Protein AF-A0A2C6CVK1-F1 (afdb_monomer_lite)

pLDDT: mean 75.47, std 8.45, range [53.84, 89.56]

Structure (mmCIF, N/CA/C/O backbone):
data_AF-A0A2C6CVK1-F1
#
_entry.id   AF-A0A2C6CVK1-F1
#
loop_
_atom_site.group_PDB
_atom_site.id
_atom_site.type_symbol
_atom_site.label_atom_id
_atom_site.label_alt_id
_atom_site.label_comp_id
_atom_site.label_asym_id
_atom_site.label_entity_id
_atom_site.label_seq_id
_atom_site.pdbx_PDB_ins_code
_atom_site.Cartn_x
_atom_site.Cartn_y
_atom_site.Cartn_z
_atom_site.occupancy
_atom_site.B_iso_or_equiv
_atom_site.auth_seq_id
_atom_site.auth_comp_id
_atom_site.auth_asym_id
_atom_site.auth_atom_id
_atom_site.pdbx_PDB_model_num
ATOM 1 N N . MET A 1 1 ? -21.126 11.588 6.314 1.00 59.53 1 MET A N 1
ATOM 2 C CA . MET A 1 1 ? -20.984 10.638 7.441 1.00 59.53 1 MET A CA 1
ATOM 3 C C . MET A 1 1 ? -19.516 10.427 7.811 1.00 59.53 1 MET A C 1
ATOM 5 O O . MET A 1 1 ? -19.157 10.763 8.927 1.00 59.53 1 MET A O 1
ATOM 9 N N . LEU A 1 2 ? -18.650 9.979 6.888 1.00 63.25 2 LEU A N 1
ATOM 10 C CA . LEU A 1 2 ? -17.213 9.792 7.157 1.00 63.25 2 LEU A CA 1
ATOM 11 C C . LEU A 1 2 ? -16.484 11.083 7.581 1.00 63.25 2 LEU A C 1
ATOM 13 O O . LEU A 1 2 ? -15.759 11.074 8.567 1.00 63.25 2 LEU A O 1
ATOM 17 N N . GLU A 1 3 ? -16.712 12.206 6.894 1.00 67.44 3 GLU A N 1
ATOM 18 C CA . GLU A 1 3 ? -16.062 13.482 7.249 1.00 67.44 3 GLU A CA 1
ATOM 19 C C . GLU A 1 3 ? -16.463 13.997 8.636 1.00 67.44 3 GLU A C 1
ATOM 21 O O . GLU A 1 3 ? -15.620 14.487 9.378 1.00 67.44 3 GLU A O 1
ATOM 26 N N . GLN A 1 4 ? -17.730 13.823 9.020 1.00 70.19 4 GLN A N 1
ATOM 27 C CA . GLN A 1 4 ? -18.218 14.178 10.357 1.00 70.19 4 GLN A CA 1
ATOM 28 C C . GLN A 1 4 ? -17.581 13.300 11.437 1.00 70.19 4 GLN A C 1
ATOM 30 O O . GLN A 1 4 ? -17.236 13.799 12.501 1.00 70.19 4 GLN A O 1
ATOM 35 N N . LEU A 1 5 ? -17.382 12.009 11.162 1.00 71.00 5 LEU A N 1
ATOM 36 C CA . LEU A 1 5 ? -16.696 11.102 12.080 1.00 71.00 5 LEU A CA 1
ATOM 37 C C . LEU A 1 5 ? -15.216 11.473 12.242 1.00 71.00 5 LEU A C 1
ATOM 39 O O . LEU A 1 5 ? -14.719 11.543 13.360 1.00 71.00 5 LEU A O 1
ATOM 43 N N . LEU A 1 6 ? -14.526 11.768 11.136 1.00 70.81 6 LEU A N 1
ATOM 44 C CA . LEU A 1 6 ? -13.133 12.220 11.158 1.00 70.81 6 LEU A CA 1
ATOM 45 C C . LEU A 1 6 ? -12.979 13.558 11.890 1.00 70.81 6 LEU A C 1
ATOM 47 O O . LEU A 1 6 ? -11.991 13.758 12.590 1.00 70.81 6 LEU A O 1
ATOM 51 N N . GLN A 1 7 ? -13.950 14.460 11.747 1.00 75.00 7 GLN A N 1
ATOM 52 C CA . GLN A 1 7 ? -13.964 15.735 12.454 1.00 75.00 7 GLN A CA 1
ATOM 53 C C . GLN A 1 7 ? -14.169 15.541 13.964 1.00 75.00 7 GLN A C 1
ATOM 55 O O . GLN A 1 7 ? -13.397 16.086 14.746 1.00 75.00 7 GLN A O 1
ATOM 60 N N . ARG A 1 8 ? -15.112 14.681 14.376 1.00 77.88 8 ARG A N 1
ATOM 61 C CA . ARG A 1 8 ? -15.331 14.325 15.791 1.00 77.88 8 ARG A CA 1
ATOM 62 C C . ARG A 1 8 ? -14.095 13.690 16.429 1.00 77.88 8 ARG A C 1
ATOM 64 O O . ARG A 1 8 ? -13.686 14.098 17.512 1.00 77.88 8 ARG A O 1
ATOM 71 N N . ILE A 1 9 ? -13.439 12.769 15.716 1.00 73.56 9 ILE A N 1
ATOM 72 C CA . ILE A 1 9 ? -12.176 12.157 16.157 1.00 73.56 9 ILE A CA 1
ATOM 73 C C . ILE A 1 9 ? -11.087 13.221 16.356 1.00 73.56 9 ILE A C 1
ATOM 75 O O . ILE A 1 9 ? -10.387 13.199 17.367 1.00 73.56 9 ILE A O 1
ATOM 79 N N . LYS A 1 10 ? -10.947 14.173 15.422 1.00 73.69 10 LYS A N 1
ATOM 80 C CA . LYS A 1 10 ? -9.978 15.279 15.543 1.00 73.69 10 LYS A CA 1
ATOM 81 C C . LYS A 1 10 ? -10.273 16.198 16.728 1.00 73.69 10 LYS A C 1
ATOM 83 O O . LYS A 1 10 ? -9.340 16.731 17.320 1.00 73.69 10 LYS A O 1
ATOM 88 N N . GLU A 1 11 ? -11.545 16.377 17.065 1.00 79.81 11 GLU A N 1
ATOM 89 C CA . GLU A 1 11 ? -12.011 17.167 18.210 1.00 79.81 11 GLU A CA 1
ATOM 90 C C . GLU A 1 11 ? -11.900 16.407 19.546 1.00 79.81 11 GLU A C 1
ATOM 92 O O . GLU A 1 11 ? -12.153 16.983 20.602 1.00 79.81 11 GLU A O 1
ATOM 97 N N . GLY A 1 12 ? -11.472 15.138 19.518 1.00 71.75 12 GLY A N 1
ATOM 98 C CA . GLY A 1 12 ? -11.308 14.295 20.703 1.00 71.75 12 GLY A CA 1
ATOM 99 C C . GLY A 1 12 ? -12.610 13.668 21.210 1.00 71.75 12 GLY A C 1
ATOM 100 O O . GLY A 1 12 ? -12.609 13.045 22.271 1.00 71.75 12 GLY A O 1
ATOM 101 N N . ASP A 1 13 ? -13.711 13.799 20.465 1.00 79.81 13 ASP A N 1
ATOM 102 C CA . ASP A 1 13 ? -14.972 13.128 20.768 1.00 79.81 13 ASP A CA 1
ATOM 103 C C . ASP A 1 13 ? -14.936 11.683 20.255 1.00 79.81 13 ASP A C 1
ATOM 105 O O . ASP A 1 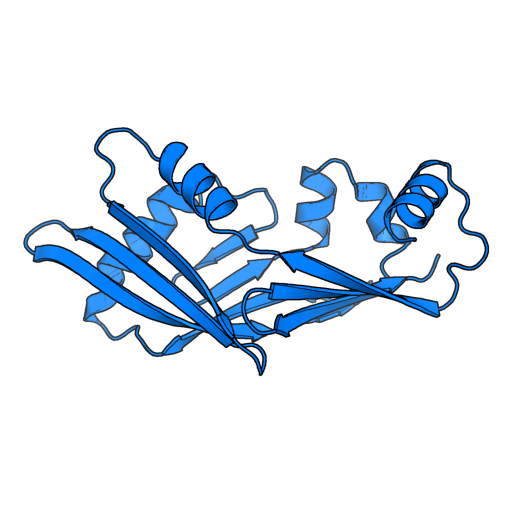13 ? -15.170 11.404 19.076 1.00 79.81 13 ASP A O 1
ATOM 109 N N . LEU A 1 14 ? -14.638 10.760 21.170 1.00 78.50 14 LEU A N 1
ATOM 110 C CA . LEU A 1 14 ? -14.583 9.322 20.901 1.00 78.50 14 LEU A CA 1
ATOM 111 C C . LEU A 1 14 ? -15.901 8.597 21.221 1.00 78.50 14 LEU A C 1
ATOM 113 O O . LEU A 1 14 ? -15.966 7.370 21.158 1.00 78.50 14 LEU A O 1
ATOM 117 N N . SER A 1 15 ? -16.960 9.331 21.582 1.00 73.56 15 SER A N 1
ATOM 118 C CA . SER A 1 15 ? -18.226 8.722 21.989 1.00 73.56 15 SER A CA 1
ATOM 119 C C . SER A 1 15 ? -18.886 7.955 20.834 1.00 73.56 15 SER A C 1
ATOM 121 O O . SER A 1 15 ? -19.122 8.486 19.742 1.00 73.56 15 SER A O 1
ATOM 123 N N . GLY A 1 16 ? -19.194 6.679 21.087 1.00 70.94 16 GLY A N 1
ATOM 124 C CA . GLY A 1 16 ? -19.802 5.779 20.104 1.00 70.94 16 GLY A CA 1
ATOM 125 C C . GLY A 1 16 ? -18.827 5.178 19.088 1.00 70.94 16 GLY A C 1
ATOM 126 O O . GLY A 1 16 ? -19.290 4.674 18.070 1.00 70.94 16 GLY A O 1
ATOM 127 N N . LEU A 1 17 ? -17.511 5.243 19.339 1.00 72.12 17 LEU A N 1
ATOM 128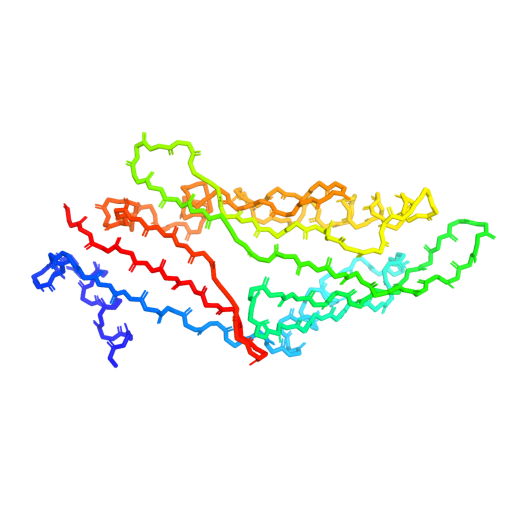 C CA . LEU A 1 17 ? -16.490 4.557 18.533 1.00 72.12 17 LEU A CA 1
ATOM 129 C C . LEU A 1 17 ? -16.188 3.124 18.989 1.00 72.12 17 LEU A C 1
ATOM 131 O O . LEU A 1 17 ? -15.434 2.436 18.303 1.00 72.12 17 LEU A O 1
ATOM 135 N N . ASP A 1 18 ? -16.758 2.670 20.106 1.00 77.56 18 ASP A N 1
ATOM 136 C CA . ASP A 1 18 ? -16.544 1.312 20.608 1.00 77.56 18 ASP A CA 1
ATOM 137 C C . ASP A 1 18 ? -16.954 0.279 19.551 1.00 77.56 18 ASP A C 1
ATOM 139 O O . ASP A 1 18 ? -18.094 0.274 19.081 1.00 77.56 18 ASP A O 1
ATOM 143 N N . ASP A 1 19 ? -16.003 -0.575 19.167 1.00 83.56 19 ASP A N 1
ATOM 144 C CA . ASP A 1 19 ? -16.187 -1.668 18.204 1.00 83.56 19 ASP A CA 1
ATOM 145 C C . ASP A 1 19 ? -16.648 -1.200 16.802 1.00 83.56 19 ASP A C 1
ATOM 147 O O . ASP A 1 19 ? -17.329 -1.910 16.055 1.00 83.56 19 ASP A O 1
ATOM 151 N N . THR A 1 20 ? -16.287 0.028 16.410 1.00 84.38 20 THR A N 1
ATOM 152 C CA . THR A 1 20 ? -16.754 0.626 15.153 1.00 84.38 20 THR A CA 1
ATOM 153 C C . THR A 1 20 ? -15.961 0.122 13.952 1.00 84.38 20 THR A C 1
ATOM 155 O O . THR A 1 20 ? -14.752 0.321 13.845 1.00 84.38 20 THR A O 1
ATOM 158 N N . ASN A 1 21 ? -16.663 -0.454 12.976 1.00 85.44 21 ASN A N 1
ATOM 159 C CA . ASN A 1 21 ? -16.081 -0.864 11.701 1.00 85.44 21 ASN A CA 1
ATOM 160 C C . ASN A 1 21 ? -16.312 0.199 10.622 1.00 85.44 21 ASN A C 1
ATOM 162 O O . ASN A 1 21 ? -17.447 0.598 10.357 1.00 85.44 21 ASN A O 1
ATOM 166 N N . LEU A 1 22 ? -15.238 0.625 9.959 1.00 83.88 22 LEU A N 1
ATOM 167 C CA . LEU A 1 22 ? -15.272 1.574 8.850 1.00 83.88 22 LEU A CA 1
ATOM 168 C C . LEU A 1 22 ? -14.683 0.952 7.592 1.00 83.88 22 LEU A C 1
ATOM 170 O O . LEU A 1 22 ? -13.617 0.347 7.625 1.00 83.88 22 LEU A O 1
ATOM 174 N N . ALA A 1 23 ? -15.343 1.170 6.460 1.00 82.81 23 ALA A N 1
ATOM 175 C CA . ALA A 1 23 ? -14.769 0.919 5.147 1.00 82.81 23 ALA A CA 1
ATOM 176 C C . ALA A 1 23 ? -14.424 2.265 4.505 1.00 82.81 23 ALA A C 1
ATOM 178 O O . ALA A 1 23 ? -15.309 3.065 4.200 1.00 82.81 23 ALA A O 1
ATOM 179 N N . LEU A 1 24 ? -13.132 2.523 4.327 1.00 76.19 24 LEU A N 1
ATOM 180 C CA . LEU A 1 24 ? -12.641 3.662 3.566 1.00 76.19 24 LEU A CA 1
ATOM 181 C C . LEU A 1 24 ? -12.435 3.220 2.125 1.00 76.19 24 LEU A C 1
ATOM 183 O O . LEU A 1 24 ? -11.521 2.453 1.821 1.00 76.19 24 LEU A O 1
ATOM 187 N N . GLU A 1 25 ? -13.297 3.700 1.241 1.00 76.62 25 GLU A N 1
ATOM 188 C CA . GLU A 1 25 ? -13.158 3.488 -0.192 1.00 76.62 25 GLU A CA 1
ATOM 189 C C . GLU A 1 25 ? -12.290 4.604 -0.761 1.00 76.62 25 GLU A C 1
ATOM 191 O O . GLU A 1 25 ? -12.667 5.775 -0.759 1.00 76.62 25 GLU A O 1
ATOM 196 N N . LEU A 1 26 ? -11.099 4.238 -1.222 1.00 70.00 26 LEU A N 1
ATOM 197 C CA . LEU A 1 26 ? -10.188 5.143 -1.898 1.00 70.00 26 LEU A CA 1
ATOM 198 C C . LEU A 1 26 ? -10.406 4.970 -3.403 1.00 70.00 26 LEU A C 1
ATOM 200 O O . LEU A 1 26 ? -9.983 3.948 -3.963 1.00 70.00 26 LEU A O 1
ATOM 204 N N . PRO A 1 27 ? -11.080 5.926 -4.071 1.00 65.56 27 PRO A N 1
ATOM 205 C CA . PRO A 1 27 ? -11.138 5.926 -5.518 1.00 65.56 27 PRO A CA 1
ATOM 206 C C . PRO A 1 27 ? -9.719 6.161 -6.011 1.00 65.56 27 PRO A C 1
ATOM 208 O O . PRO A 1 27 ? -9.120 7.212 -5.781 1.00 65.56 27 PRO A O 1
ATOM 211 N N . VAL A 1 28 ? -9.159 5.157 -6.664 1.00 66.81 28 VAL A N 1
ATOM 212 C CA . VAL A 1 28 ? -7.820 5.282 -7.213 1.00 66.81 28 VAL A CA 1
ATOM 213 C C . VAL A 1 28 ? -7.981 5.770 -8.641 1.00 66.81 28 VAL A C 1
ATOM 215 O O . VAL A 1 28 ? -8.120 4.991 -9.582 1.00 66.81 28 VAL A O 1
ATOM 218 N N . SER A 1 29 ? -8.075 7.090 -8.768 1.00 60.56 29 SER A N 1
ATOM 219 C CA . SER A 1 29 ? -8.291 7.770 -10.037 1.00 60.56 29 SER A CA 1
ATOM 220 C C . SER A 1 29 ? -7.010 7.847 -10.862 1.00 60.56 29 SER A C 1
ATOM 222 O O . SER A 1 29 ? -5.889 7.824 -10.351 1.00 60.56 29 SER A O 1
ATOM 224 N N . GLU A 1 30 ? -7.188 8.030 -12.167 1.00 62.97 30 GLU A N 1
ATOM 225 C CA . GLU A 1 30 ? -6.107 8.326 -13.108 1.00 62.97 30 GLU A CA 1
ATOM 226 C C . GLU A 1 30 ? -5.281 9.559 -12.680 1.00 62.97 30 GLU A C 1
ATOM 228 O O . GLU A 1 30 ? -4.077 9.604 -12.922 1.00 62.97 30 GLU A O 1
ATOM 233 N N . SER A 1 31 ? -5.887 10.509 -11.952 1.00 59.84 31 SER A N 1
ATOM 234 C CA . SER A 1 31 ? -5.213 11.714 -11.449 1.00 59.84 31 SER A CA 1
ATOM 235 C C . SER A 1 31 ? -4.110 11.422 -10.428 1.00 59.84 31 SER A C 1
ATOM 237 O O . SER A 1 31 ? -3.040 12.010 -10.533 1.00 59.84 31 SER A O 1
ATOM 239 N N . LEU A 1 32 ? -4.307 10.475 -9.501 1.00 62.91 32 LEU A N 1
ATOM 240 C CA . LEU A 1 32 ? -3.262 10.080 -8.545 1.00 62.91 32 LEU A CA 1
ATOM 241 C C . LEU A 1 32 ? -2.038 9.508 -9.277 1.00 62.91 32 LEU A C 1
ATOM 243 O O . LEU A 1 32 ? -0.890 9.767 -8.917 1.00 62.91 32 LEU A O 1
ATOM 247 N N . PHE A 1 33 ? -2.274 8.739 -10.341 1.00 65.00 33 PHE A N 1
ATOM 248 C CA . PHE A 1 33 ? -1.191 8.203 -11.161 1.00 65.00 33 PHE A CA 1
ATOM 249 C C . PHE A 1 33 ? -0.512 9.273 -11.986 1.00 65.00 33 PHE A C 1
ATOM 251 O O . PHE A 1 33 ? 0.711 9.237 -12.117 1.00 65.00 33 PHE A O 1
ATOM 258 N N . GLN A 1 34 ? -1.276 10.233 -12.497 1.00 66.44 34 GLN A N 1
ATOM 259 C CA . GLN A 1 34 ? -0.717 11.375 -13.192 1.00 66.44 34 GLN A CA 1
ATOM 260 C C . GLN A 1 34 ? 0.185 12.195 -12.261 1.00 66.44 34 GLN A C 1
ATOM 262 O O . GLN A 1 34 ? 1.299 12.509 -12.655 1.00 66.44 34 GLN A O 1
ATOM 267 N N . GLU A 1 35 ? -0.200 12.414 -11.002 1.00 64.88 35 GLU A N 1
ATOM 268 C CA . GLU A 1 35 ? 0.641 13.095 -10.006 1.00 64.88 35 GLU A CA 1
ATOM 269 C C . GLU A 1 35 ? 1.963 12.356 -9.746 1.00 64.88 35 GLU A C 1
ATOM 271 O O . GLU A 1 35 ? 3.036 12.964 -9.766 1.00 64.88 35 GLU A O 1
ATOM 276 N N . ILE A 1 36 ? 1.925 11.029 -9.572 1.00 65.69 36 ILE A N 1
ATOM 277 C CA . ILE A 1 36 ? 3.143 10.208 -9.439 1.00 65.69 36 ILE A CA 1
ATOM 278 C C . ILE A 1 36 ? 4.005 10.324 -10.704 1.00 65.69 36 ILE A C 1
ATOM 280 O O . ILE A 1 36 ? 5.235 10.435 -10.640 1.00 65.69 36 ILE A O 1
ATOM 284 N N . MET A 1 37 ? 3.354 10.298 -11.865 1.00 72.31 37 MET A N 1
ATOM 285 C CA . MET A 1 37 ? 3.998 10.414 -13.162 1.00 72.31 37 MET A CA 1
ATOM 286 C C . MET A 1 37 ? 4.581 11.806 -13.404 1.00 72.31 37 MET A C 1
ATOM 288 O O . MET A 1 37 ? 5.613 11.877 -14.064 1.00 72.31 37 MET A O 1
ATOM 292 N N . ASP A 1 38 ? 3.999 12.871 -12.870 1.00 74.69 38 ASP A N 1
ATOM 293 C CA . ASP A 1 38 ? 4.472 14.250 -13.004 1.00 74.69 38 ASP A CA 1
ATOM 294 C C . ASP A 1 38 ? 5.586 14.562 -12.008 1.00 74.69 38 ASP A C 1
ATOM 296 O O . ASP A 1 38 ? 6.529 15.283 -12.329 1.00 74.69 38 ASP A O 1
ATOM 300 N N . ALA A 1 39 ? 5.552 13.939 -10.828 1.00 69.38 39 ALA A N 1
ATOM 301 C CA . ALA A 1 39 ? 6.630 14.054 -9.861 1.00 69.38 39 ALA A CA 1
ATOM 302 C C . ALA A 1 39 ? 7.954 13.490 -10.406 1.00 69.38 39 ALA A C 1
ATOM 304 O O . ALA A 1 39 ? 9.024 13.869 -9.917 1.00 69.38 39 ALA A O 1
ATOM 305 N N . ARG A 1 40 ? 7.926 12.557 -11.376 1.00 70.31 40 ARG A N 1
ATOM 306 C CA . ARG A 1 40 ? 9.110 11.832 -11.881 1.00 70.31 40 ARG A CA 1
ATOM 307 C C . ARG A 1 40 ? 10.222 12.779 -12.373 1.00 70.31 40 ARG A C 1
ATOM 309 O O . ARG A 1 40 ? 9.931 13.818 -12.958 1.00 70.31 40 ARG A O 1
ATOM 316 N N . PRO A 1 41 ? 11.512 12.425 -12.204 1.00 67.69 41 PRO A N 1
ATOM 317 C CA . PRO A 1 41 ? 12.602 13.243 -12.728 1.00 67.69 41 PRO A CA 1
ATOM 318 C C . PRO A 1 41 ? 12.474 13.447 -14.250 1.00 67.69 41 PRO A C 1
ATOM 320 O O . PRO A 1 41 ? 12.185 12.476 -14.966 1.00 67.69 41 PRO A O 1
ATOM 323 N N . PRO A 1 42 ? 12.736 14.659 -14.775 1.00 73.62 42 PRO A N 1
ATOM 324 C CA . PRO A 1 42 ? 12.797 14.896 -16.213 1.00 73.62 42 PRO A CA 1
ATOM 325 C C . PRO A 1 42 ? 13.768 13.918 -16.886 1.00 73.62 42 PRO A C 1
ATOM 327 O O . PRO A 1 42 ? 14.875 13.691 -16.404 1.00 73.62 42 PRO A O 1
ATOM 330 N N . GLY A 1 4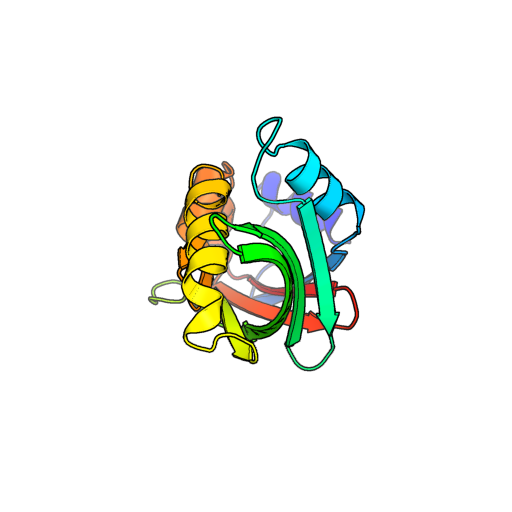3 ? 13.346 13.289 -17.985 1.00 70.75 43 GLY A N 1
ATOM 331 C CA . GLY A 1 43 ? 14.161 12.284 -18.682 1.00 70.75 43 GLY A CA 1
ATOM 332 C C . GLY A 1 43 ? 14.207 10.902 -18.017 1.00 70.75 43 GLY A C 1
ATOM 333 O O . GLY A 1 43 ? 14.858 10.003 -18.551 1.00 70.75 43 GLY A O 1
ATOM 334 N N . GLY A 1 44 ? 13.472 10.698 -16.919 1.00 68.75 44 GLY A N 1
ATOM 335 C CA . GLY A 1 44 ? 13.406 9.432 -16.198 1.00 68.75 44 GLY A CA 1
ATOM 336 C C . GLY A 1 44 ? 13.066 8.212 -17.083 1.00 68.75 44 GLY A C 1
ATOM 337 O O . GLY A 1 44 ? 12.391 8.340 -18.117 1.00 68.75 44 GLY A O 1
ATOM 338 N N . PRO A 1 45 ? 13.542 7.015 -16.698 1.00 74.00 45 PRO A N 1
ATOM 339 C CA . PRO A 1 45 ? 13.322 5.762 -17.407 1.00 74.00 45 PRO A CA 1
ATOM 340 C C . PRO A 1 45 ? 11.846 5.359 -17.420 1.00 74.00 45 PRO A C 1
ATOM 342 O O . PRO A 1 45 ? 11.404 4.816 -18.425 1.00 74.00 45 PRO A O 1
ATOM 345 N N . LEU A 1 46 ? 11.063 5.669 -16.383 1.00 76.19 46 LEU A N 1
ATOM 346 C CA . LEU A 1 46 ? 9.624 5.396 -16.354 1.00 76.19 46 LEU A CA 1
ATOM 347 C C . LEU A 1 46 ? 8.872 6.291 -17.358 1.00 76.19 46 LEU A C 1
ATOM 349 O O . LEU A 1 46 ? 9.017 7.514 -17.352 1.00 76.19 46 LEU A O 1
ATOM 353 N N . LYS A 1 47 ? 8.087 5.670 -18.243 1.00 80.94 47 LYS A N 1
ATOM 354 C CA . LYS A 1 47 ? 7.324 6.319 -19.326 1.00 80.94 47 LYS A CA 1
ATOM 355 C C . LYS A 1 47 ? 5.819 6.210 -19.148 1.00 80.94 47 LYS A C 1
ATOM 357 O O . LYS A 1 47 ? 5.121 7.166 -19.464 1.00 80.94 47 LYS A O 1
ATOM 362 N N . LYS A 1 48 ? 5.335 5.081 -18.633 1.00 80.12 48 LYS A N 1
ATOM 363 C CA . LYS A 1 48 ? 3.926 4.875 -18.287 1.00 80.12 48 LYS A CA 1
ATOM 364 C C . LYS A 1 48 ? 3.835 4.143 -16.955 1.00 80.12 48 LYS A C 1
ATOM 366 O O . LYS A 1 48 ? 4.605 3.210 -16.727 1.00 80.12 48 LYS A O 1
ATOM 371 N N . LEU A 1 49 ? 2.895 4.560 -16.121 1.00 77.25 49 LEU A N 1
ATOM 372 C CA . LEU A 1 49 ? 2.438 3.835 -14.947 1.00 77.25 49 LEU A CA 1
ATOM 373 C C . LEU A 1 49 ? 0.915 3.933 -14.938 1.00 77.25 49 LEU A C 1
ATOM 375 O O . LEU A 1 49 ? 0.367 5.020 -15.081 1.00 77.25 49 LEU A O 1
ATOM 379 N N . GLY A 1 50 ? 0.249 2.797 -14.830 1.00 77.12 50 GLY A N 1
ATOM 380 C CA . GLY A 1 50 ? -1.191 2.699 -14.688 1.00 77.12 50 GLY A CA 1
ATOM 381 C C . GLY A 1 50 ? -1.506 1.620 -13.673 1.00 77.12 50 GLY A C 1
ATOM 382 O O . GLY A 1 50 ? -0.755 0.655 -13.530 1.00 77.12 50 GLY A O 1
ATOM 383 N N . PHE A 1 51 ? -2.612 1.784 -12.971 1.00 77.44 51 PHE A N 1
ATOM 384 C CA . PHE A 1 51 ? -3.040 0.839 -11.959 1.00 77.44 51 PHE A CA 1
ATOM 385 C C . PHE A 1 51 ? -4.541 0.644 -12.088 1.00 77.44 51 PHE A C 1
ATOM 387 O O . PHE A 1 51 ? -5.282 1.606 -12.277 1.00 77.44 51 PHE A O 1
ATOM 394 N N . GLN A 1 52 ? -4.982 -0.596 -11.968 1.00 83.25 52 GLN A N 1
ATOM 395 C CA . GLN A 1 52 ? -6.388 -0.943 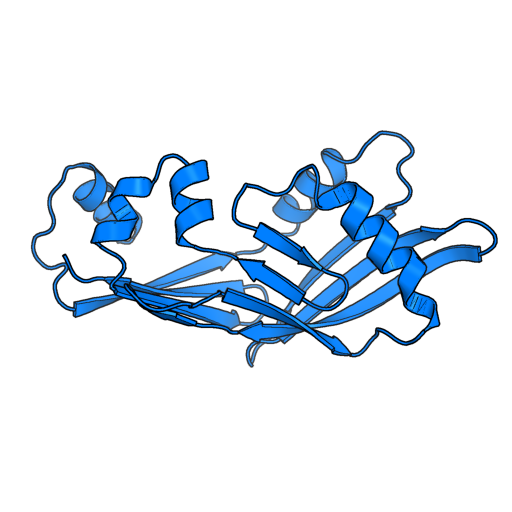-12.004 1.00 83.25 52 GLN A CA 1
ATOM 396 C C . GLN A 1 52 ? -6.680 -1.912 -10.873 1.00 83.25 52 GLN A C 1
ATOM 398 O O . GLN A 1 52 ? -6.132 -3.009 -10.845 1.00 83.25 52 GLN A O 1
ATOM 403 N N . PHE A 1 53 ? -7.551 -1.521 -9.952 1.00 83.50 53 PHE A N 1
ATOM 404 C CA . PHE A 1 53 ? -8.066 -2.435 -8.940 1.00 83.50 53 PHE A CA 1
ATOM 405 C C . PHE A 1 53 ? -9.192 -3.283 -9.527 1.00 83.50 53 PHE A C 1
ATOM 407 O O . PHE A 1 53 ? -10.024 -2.795 -10.289 1.00 83.50 53 PHE A O 1
ATOM 414 N N . LEU A 1 54 ? -9.190 -4.562 -9.186 1.00 86.00 54 LEU A N 1
ATOM 415 C CA . LEU A 1 54 ? -10.177 -5.551 -9.588 1.00 86.00 54 LEU A CA 1
ATOM 416 C C . LEU A 1 54 ? -10.853 -6.113 -8.336 1.00 86.00 54 LEU A C 1
ATOM 418 O O . LEU A 1 54 ? -10.331 -5.999 -7.223 1.00 86.00 54 LEU A O 1
ATOM 422 N N . ASP A 1 55 ? -11.992 -6.768 -8.516 1.00 84.31 55 ASP A N 1
ATOM 423 C CA . ASP A 1 55 ? -12.610 -7.535 -7.437 1.00 84.31 55 ASP A CA 1
ATOM 424 C C . ASP A 1 55 ? -11.748 -8.744 -7.032 1.00 84.31 55 ASP A C 1
ATOM 426 O O . ASP A 1 55 ? -10.875 -9.213 -7.770 1.00 84.31 55 ASP A O 1
ATOM 430 N N . GLY A 1 56 ? -11.996 -9.256 -5.825 1.00 84.88 56 GLY A N 1
ATOM 431 C CA . GLY A 1 56 ? -11.271 -10.411 -5.292 1.00 84.88 56 GLY A CA 1
ATOM 432 C C . GLY A 1 56 ? -9.856 -10.082 -4.817 1.00 84.88 56 GLY A C 1
ATOM 433 O O . GLY A 1 56 ? -8.975 -10.941 -4.875 1.00 84.88 56 GLY A O 1
ATOM 434 N N . ASN A 1 57 ? -9.637 -8.853 -4.336 1.00 87.25 57 ASN A N 1
ATOM 435 C CA . ASN A 1 57 ? -8.350 -8.392 -3.818 1.00 87.25 57 ASN A CA 1
ATOM 436 C C . ASN A 1 57 ? -7.230 -8.458 -4.863 1.00 87.25 57 ASN A C 1
ATOM 438 O O . ASN A 1 57 ? -6.108 -8.850 -4.560 1.00 87.25 57 ASN A O 1
ATOM 442 N N . ARG A 1 58 ? -7.525 -8.106 -6.113 1.00 86.44 58 ARG A N 1
ATOM 443 C CA . ARG A 1 58 ? -6.544 -8.103 -7.199 1.00 86.44 58 ARG A CA 1
ATOM 444 C C . ARG A 1 58 ? -6.329 -6.702 -7.729 1.00 86.44 58 ARG A C 1
ATOM 446 O O . ARG A 1 58 ? -7.226 -5.866 -7.707 1.00 86.44 58 ARG A O 1
ATOM 453 N N . ALA A 1 59 ? -5.144 -6.459 -8.262 1.00 83.75 59 ALA A N 1
ATOM 454 C CA . ALA A 1 59 ? -4.882 -5.272 -9.050 1.00 83.75 59 ALA A CA 1
ATOM 455 C C . ALA A 1 59 ? -3.955 -5.572 -10.223 1.00 83.75 59 ALA A C 1
ATOM 457 O O . ALA A 1 59 ? -3.186 -6.527 -10.197 1.00 83.75 59 ALA A O 1
ATOM 458 N N . LEU A 1 60 ? -4.023 -4.747 -11.257 1.00 84.19 60 LEU A N 1
ATOM 459 C CA . LEU A 1 60 ? -3.126 -4.782 -12.399 1.00 84.19 60 LEU A CA 1
ATOM 460 C C . LEU A 1 60 ? -2.290 -3.512 -12.412 1.00 84.19 60 LEU A C 1
ATOM 462 O O . LEU A 1 60 ? -2.838 -2.414 -12.360 1.00 84.19 60 LEU A O 1
ATOM 466 N N . VAL A 1 61 ? -0.977 -3.658 -12.543 1.00 79.25 61 VAL A N 1
ATOM 467 C CA . VAL A 1 61 ? -0.052 -2.539 -12.731 1.00 79.25 61 VAL A CA 1
ATOM 468 C C . VAL A 1 61 ? 0.482 -2.582 -14.139 1.00 79.25 61 VAL A C 1
ATOM 470 O O . VAL A 1 61 ? 1.240 -3.474 -14.506 1.00 79.25 61 VAL A O 1
ATOM 473 N N . GLN A 1 62 ? 0.094 -1.603 -14.938 1.00 82.19 62 GLN A N 1
ATOM 474 C CA . GLN A 1 62 ? 0.662 -1.385 -16.253 1.00 82.19 62 GLN A CA 1
ATOM 475 C C . GLN A 1 62 ? 1.869 -0.471 -16.120 1.00 82.19 62 GLN A C 1
ATOM 477 O O . GLN A 1 62 ? 1.788 0.607 -15.540 1.00 82.19 62 GLN A O 1
ATOM 482 N N . LEU A 1 63 ? 2.991 -0.877 -16.689 1.00 79.38 63 LEU A N 1
ATOM 483 C CA . LEU A 1 63 ? 4.216 -0.103 -16.653 1.00 79.38 63 LEU A CA 1
ATOM 484 C C . LEU A 1 63 ? 4.857 -0.078 -18.035 1.00 79.38 63 LEU A C 1
ATOM 486 O O . LEU A 1 63 ? 4.820 -1.063 -18.774 1.00 79.38 63 LEU A O 1
ATOM 490 N N . SER A 1 64 ? 5.497 1.038 -18.357 1.00 81.50 64 SER A N 1
ATOM 491 C CA . SER A 1 64 ? 6.407 1.155 -19.492 1.00 81.50 64 SER A CA 1
ATOM 492 C C . SER A 1 64 ? 7.652 1.894 -19.043 1.00 81.50 64 SER A C 1
ATOM 494 O O . SER A 1 64 ? 7.543 2.990 -18.495 1.00 81.50 64 SER A O 1
ATOM 496 N N . ALA A 1 65 ? 8.831 1.337 -19.294 1.00 79.31 65 ALA A N 1
ATOM 497 C CA . ALA A 1 65 ? 10.097 1.952 -18.922 1.00 79.31 65 ALA A CA 1
ATOM 498 C C . ALA A 1 65 ? 11.157 1.778 -20.013 1.00 79.31 65 ALA A C 1
ATOM 500 O O . ALA A 1 65 ? 11.185 0.778 -20.726 1.00 79.31 65 ALA A O 1
ATOM 501 N N . ARG A 1 66 ? 12.054 2.756 -20.137 1.00 80.62 66 ARG A N 1
ATOM 502 C CA . ARG A 1 66 ? 13.278 2.647 -20.929 1.00 80.62 66 ARG A CA 1
ATOM 503 C C . ARG A 1 66 ? 14.332 1.918 -20.100 1.00 80.62 66 ARG A C 1
ATOM 505 O O . ARG A 1 66 ? 14.736 2.407 -19.048 1.00 80.62 66 ARG A O 1
ATOM 512 N N . VAL A 1 67 ? 14.784 0.778 -20.603 1.00 76.50 67 VAL A N 1
ATOM 513 C CA . VAL A 1 67 ? 15.797 -0.083 -19.992 1.00 76.50 67 VAL A CA 1
ATOM 514 C C . VAL A 1 67 ? 17.079 -0.012 -20.835 1.00 76.50 67 VAL A C 1
ATOM 516 O O . VAL A 1 67 ? 16.989 0.013 -22.068 1.00 76.50 67 VAL A O 1
ATOM 519 N N . PRO A 1 68 ? 18.275 0.031 -20.217 1.00 70.88 68 PRO A N 1
ATOM 520 C CA . PRO A 1 68 ? 19.535 -0.039 -20.955 1.00 70.88 68 PRO A CA 1
ATOM 521 C C . PRO A 1 68 ? 19.578 -1.272 -21.866 1.00 70.88 68 PRO A C 1
ATOM 523 O O . PRO A 1 68 ? 19.134 -2.344 -21.462 1.00 70.88 68 PRO A O 1
ATOM 526 N N . VAL A 1 69 ? 20.118 -1.124 -23.081 1.00 74.44 69 VAL A N 1
ATOM 527 C CA . VAL A 1 69 ? 20.286 -2.187 -24.100 1.00 74.44 69 VAL A CA 1
ATOM 528 C C . VAL A 1 69 ? 18.981 -2.710 -24.726 1.00 74.44 69 VAL A C 1
ATOM 530 O O . VAL A 1 69 ? 18.945 -2.945 -25.928 1.00 74.44 69 VAL A O 1
ATOM 533 N N . LEU A 1 70 ? 17.897 -2.841 -23.959 1.00 70.81 70 LEU A N 1
ATOM 534 C CA . LEU A 1 70 ? 16.626 -3.426 -24.415 1.00 70.81 70 LEU A CA 1
ATOM 535 C C . LEU A 1 70 ? 15.622 -2.405 -24.976 1.00 70.81 70 LEU A C 1
ATOM 537 O O . LEU A 1 70 ? 14.587 -2.791 -25.514 1.00 70.81 70 LEU A O 1
ATOM 541 N N . GLY A 1 71 ? 15.896 -1.104 -24.854 1.00 79.44 71 GLY A N 1
ATOM 542 C CA . GLY A 1 71 ? 14.991 -0.061 -25.334 1.00 79.44 71 GLY A CA 1
ATOM 543 C C . GLY A 1 71 ? 13.787 0.137 -24.410 1.00 79.44 71 GLY A C 1
ATOM 544 O O . GLY A 1 71 ? 13.924 0.117 -23.189 1.00 79.44 71 GLY A O 1
ATOM 545 N N . VAL A 1 72 ? 12.605 0.415 -24.966 1.00 83.19 72 VAL A N 1
ATOM 546 C CA . VAL A 1 72 ? 11.384 0.615 -24.166 1.00 83.19 72 VAL A CA 1
ATOM 547 C C . VAL A 1 72 ? 10.677 -0.720 -23.963 1.00 83.19 72 VAL A C 1
ATOM 549 O O . VAL A 1 72 ? 10.284 -1.369 -24.927 1.00 83.19 72 VAL A O 1
ATOM 552 N N . VAL A 1 73 ? 10.473 -1.102 -22.705 1.00 79.06 73 VAL A N 1
ATOM 553 C CA . VAL A 1 73 ? 9.764 -2.322 -22.314 1.00 79.06 73 VAL A CA 1
ATOM 554 C C . VAL A 1 73 ? 8.445 -1.948 -21.651 1.00 79.06 73 VAL A C 1
ATOM 556 O O . VAL A 1 73 ? 8.423 -1.088 -20.773 1.00 79.06 73 VAL A O 1
ATOM 559 N N . SER A 1 74 ? 7.357 -2.608 -22.058 1.00 83.75 74 SER A N 1
ATOM 560 C CA . SER A 1 74 ? 6.033 -2.471 -21.436 1.00 83.75 74 SER A CA 1
ATOM 561 C C . SER A 1 74 ? 5.566 -3.798 -20.845 1.00 83.75 74 SER A C 1
ATOM 563 O O . SER A 1 74 ? 5.740 -4.850 -21.470 1.00 83.75 74 SER A O 1
ATOM 565 N N . ARG A 1 75 ? 4.994 -3.757 -19.639 1.00 79.25 75 ARG A N 1
ATOM 566 C CA . ARG A 1 75 ? 4.500 -4.929 -18.904 1.00 79.25 75 ARG A CA 1
ATOM 567 C C . ARG A 1 75 ? 3.215 -4.622 -18.152 1.00 79.25 75 ARG A C 1
ATOM 569 O O . ARG A 1 75 ? 2.954 -3.481 -17.784 1.00 79.25 75 ARG A O 1
ATOM 576 N N . THR A 1 76 ? 2.454 -5.674 -17.892 1.00 82.81 76 THR A N 1
ATOM 577 C CA . THR A 1 76 ? 1.345 -5.658 -16.943 1.00 82.81 76 THR A CA 1
ATOM 578 C C . THR A 1 76 ? 1.652 -6.680 -15.861 1.00 82.81 76 THR A C 1
ATOM 580 O O . THR A 1 76 ? 1.917 -7.837 -16.178 1.00 82.81 76 THR A O 1
ATOM 583 N N . LEU A 1 77 ? 1.668 -6.238 -14.608 1.00 78.00 77 LEU A N 1
ATOM 584 C CA . LEU A 1 77 ? 1.887 -7.070 -13.430 1.00 78.00 77 LEU A CA 1
ATOM 585 C C . LEU A 1 77 ? 0.551 -7.306 -12.740 1.00 78.00 77 LEU A C 1
ATOM 587 O O . LEU A 1 77 ? -0.221 -6.360 -12.583 1.00 78.00 77 LEU A O 1
ATOM 591 N N . ALA A 1 78 ? 0.294 -8.534 -12.304 1.00 82.94 78 ALA A N 1
ATOM 592 C CA . ALA A 1 78 ? -0.841 -8.833 -11.446 1.00 82.94 78 ALA A CA 1
ATOM 593 C C . ALA A 1 78 ? -0.400 -8.787 -9.982 1.00 82.94 78 ALA A C 1
ATOM 595 O O . ALA A 1 78 ? 0.590 -9.410 -9.599 1.00 82.94 78 ALA A O 1
ATOM 596 N N . LEU A 1 79 ? -1.153 -8.054 -9.172 1.00 82.62 79 LEU A N 1
ATOM 597 C CA . LEU A 1 79 ? -0.975 -7.922 -7.738 1.00 82.62 79 LEU A CA 1
ATOM 598 C C . LEU A 1 79 ? -2.129 -8.593 -7.001 1.00 82.62 79 LEU A C 1
ATOM 600 O O . LEU A 1 79 ? -3.286 -8.462 -7.399 1.00 82.62 79 LEU A O 1
ATOM 604 N N . GLN A 1 80 ? -1.812 -9.229 -5.885 1.00 86.88 80 GLN A N 1
ATOM 605 C CA . GLN A 1 80 ? -2.748 -9.636 -4.857 1.00 86.88 80 GLN A CA 1
ATOM 606 C C . GLN A 1 80 ? -2.663 -8.632 -3.709 1.00 86.88 80 GLN A C 1
ATOM 608 O O . GLN A 1 80 ? -1.614 -8.437 -3.101 1.00 86.88 80 GLN A O 1
ATOM 613 N N . VAL A 1 81 ? -3.778 -7.975 -3.429 1.00 84.19 81 VAL A N 1
ATOM 614 C CA . VAL A 1 81 ? -3.969 -7.091 -2.284 1.00 84.19 81 VAL A CA 1
ATOM 615 C C . VAL A 1 81 ? -4.276 -7.948 -1.060 1.00 84.19 81 VAL A C 1
ATOM 617 O O . VAL A 1 81 ? -5.007 -8.937 -1.140 1.00 84.19 81 VAL A O 1
ATOM 620 N N . GLY A 1 82 ? -3.726 -7.590 0.089 1.00 84.25 82 GLY A N 1
ATOM 621 C CA . GLY A 1 82 ? -4.025 -8.289 1.327 1.00 84.25 82 GLY A CA 1
ATOM 622 C C . GLY A 1 82 ? -3.235 -7.748 2.501 1.00 84.25 82 GLY A C 1
ATOM 623 O O . GLY A 1 82 ? -2.796 -6.601 2.505 1.00 84.25 82 GLY A O 1
ATOM 624 N N . GLY A 1 83 ? -3.053 -8.596 3.504 1.00 82.75 83 GLY A N 1
ATOM 625 C CA . GLY A 1 83 ? -2.422 -8.208 4.754 1.00 82.75 83 GLY A CA 1
ATOM 626 C C . GLY A 1 83 ? -3.411 -7.597 5.739 1.00 82.75 83 GLY A C 1
ATOM 627 O O . GLY A 1 83 ? -4.414 -6.977 5.375 1.00 82.75 83 GLY A O 1
ATOM 628 N N . GLU A 1 84 ? -3.099 -7.824 7.004 1.00 85.62 84 GLU A N 1
ATOM 629 C CA . GLU A 1 84 ? -3.873 -7.382 8.150 1.00 85.62 84 GLU A CA 1
ATOM 630 C C . GLU A 1 84 ? -2.910 -6.730 9.140 1.00 85.62 84 GLU A C 1
ATOM 632 O O . GLU A 1 84 ? -1.749 -7.128 9.282 1.00 85.62 84 GLU A O 1
ATOM 637 N N . TYR A 1 85 ? -3.395 -5.677 9.771 1.00 84.31 85 TYR A N 1
ATOM 638 C CA . TYR A 1 85 ? -2.780 -5.017 10.901 1.00 84.31 85 TYR A CA 1
ATOM 639 C C . TYR A 1 85 ? -3.676 -5.252 12.107 1.00 84.31 85 TYR A C 1
ATOM 641 O O . TYR A 1 85 ? -4.883 -5.045 12.025 1.00 84.31 85 TYR A O 1
ATOM 649 N N . GLU A 1 86 ? -3.077 -5.637 13.224 1.00 85.56 86 GLU A N 1
ATOM 650 C CA . GLU A 1 86 ? -3.748 -5.730 14.514 1.00 85.56 86 GLU A CA 1
ATOM 651 C C . GLU A 1 86 ? -2.879 -5.012 15.543 1.00 85.56 86 GLU A C 1
ATOM 653 O O . GLU A 1 86 ? -1.646 -5.134 15.534 1.00 85.56 86 GLU A O 1
ATOM 658 N N . ARG A 1 87 ? -3.506 -4.215 16.410 1.00 83.75 87 ARG A N 1
ATOM 659 C CA . ARG A 1 87 ? -2.786 -3.440 17.419 1.00 83.75 87 ARG A CA 1
ATOM 660 C C . ARG A 1 87 ? -2.005 -4.387 18.334 1.00 83.75 87 ARG A C 1
ATOM 662 O O . ARG A 1 87 ? -2.563 -5.298 18.929 1.00 83.75 87 ARG A O 1
ATOM 669 N N . GLY A 1 88 ? -0.702 -4.142 18.472 1.00 77.94 88 GLY A N 1
ATOM 670 C CA . GLY A 1 88 ? 0.184 -4.971 19.298 1.00 77.94 88 GLY A CA 1
ATOM 671 C C . GLY A 1 88 ? 0.736 -6.217 18.598 1.00 77.94 88 GLY A C 1
ATOM 672 O O . GLY A 1 88 ? 1.552 -6.917 19.193 1.00 77.94 88 GLY A O 1
ATOM 673 N N . GLN A 1 89 ? 0.370 -6.468 17.337 1.00 77.50 89 GLN A N 1
ATOM 674 C CA . GLN A 1 89 ? 0.949 -7.536 16.522 1.00 77.50 89 GLN A CA 1
ATOM 675 C C . GLN A 1 89 ? 1.801 -6.984 15.371 1.00 77.50 89 GLN A C 1
ATOM 677 O O . GLN A 1 89 ? 1.648 -5.844 14.927 1.00 77.50 89 GLN A O 1
ATOM 682 N N . ALA A 1 90 ? 2.707 -7.818 14.855 1.00 65.00 90 ALA A N 1
ATOM 683 C CA . ALA A 1 90 ? 3.507 -7.516 13.669 1.00 65.00 90 ALA A CA 1
ATOM 684 C C . ALA A 1 90 ? 2.671 -7.703 12.386 1.00 65.00 90 ALA A C 1
ATOM 686 O O . ALA A 1 90 ? 2.864 -8.657 11.634 1.00 65.00 90 ALA A O 1
ATOM 687 N N . GLY A 1 91 ? 1.709 -6.810 12.154 1.00 69.31 91 GLY A N 1
ATOM 688 C CA . GLY A 1 91 ? 0.865 -6.809 10.960 1.00 69.31 91 GLY A CA 1
ATOM 689 C C . GLY A 1 91 ? 1.324 -5.792 9.914 1.00 69.31 91 GLY A C 1
ATOM 690 O O . GLY A 1 91 ? 1.728 -4.680 10.251 1.00 69.31 91 GLY A O 1
ATOM 691 N N . LEU A 1 92 ? 1.260 -6.168 8.635 1.00 80.44 92 LEU A N 1
ATOM 692 C CA . LEU A 1 92 ? 1.558 -5.291 7.499 1.00 80.44 92 LEU A CA 1
ATOM 693 C C . LEU A 1 92 ? 0.475 -5.464 6.447 1.00 80.44 92 LEU A C 1
ATOM 695 O O . LEU A 1 92 ? 0.100 -6.590 6.118 1.00 80.44 92 LEU A O 1
ATOM 699 N N . LEU A 1 93 ? 0.050 -4.353 5.864 1.00 80.75 93 LEU A N 1
ATOM 700 C CA . LEU A 1 93 ? -0.795 -4.358 4.679 1.00 80.75 93 LEU A CA 1
ATOM 701 C C . LEU A 1 93 ? 0.097 -4.563 3.445 1.00 80.75 93 LEU A C 1
ATOM 703 O O . LEU A 1 93 ? 1.220 -4.059 3.414 1.00 80.75 93 LEU A O 1
ATOM 707 N N . ARG A 1 94 ? -0.336 -5.342 2.451 1.00 84.19 94 ARG A N 1
ATOM 708 C CA . ARG A 1 94 ? 0.544 -5.842 1.383 1.00 84.19 94 ARG A CA 1
ATOM 709 C C . ARG A 1 94 ? -0.111 -5.829 0.006 1.00 84.19 94 ARG A C 1
ATOM 711 O O . ARG A 1 94 ? -1.300 -6.094 -0.141 1.00 84.19 94 ARG A O 1
ATOM 718 N N . PHE A 1 95 ? 0.718 -5.605 -1.005 1.00 78.69 95 PHE A N 1
ATOM 719 C CA . PHE A 1 95 ? 0.426 -5.854 -2.411 1.00 78.69 95 PHE A CA 1
ATOM 720 C C . PHE A 1 95 ? 1.499 -6.797 -2.947 1.00 78.69 95 PHE A C 1
ATOM 722 O O . PHE A 1 95 ? 2.641 -6.383 -3.130 1.00 78.69 95 PHE A O 1
ATOM 729 N N . GLU A 1 96 ? 1.159 -8.060 -3.163 1.00 79.12 96 GLU A N 1
ATOM 730 C CA . GLU A 1 96 ? 2.088 -9.098 -3.612 1.00 79.12 96 GLU A CA 1
ATOM 731 C C . GLU A 1 96 ? 1.980 -9.296 -5.120 1.00 79.12 96 GLU A C 1
ATOM 733 O O . GLU A 1 96 ? 0.889 -9.465 -5.649 1.00 79.12 96 GLU A O 1
ATOM 738 N N . ILE A 1 97 ? 3.096 -9.302 -5.838 1.00 75.06 97 ILE A N 1
ATOM 739 C CA . ILE A 1 97 ? 3.111 -9.554 -7.278 1.00 75.06 97 ILE A CA 1
ATOM 740 C C . ILE A 1 97 ? 2.934 -11.058 -7.505 1.00 75.06 97 ILE A C 1
ATOM 742 O O . ILE A 1 97 ? 3.849 -11.842 -7.255 1.00 75.06 97 ILE A O 1
ATOM 746 N N . VAL A 1 98 ? 1.745 -11.454 -7.962 1.00 76.19 98 VAL A N 1
ATOM 747 C CA . VAL A 1 98 ? 1.338 -12.860 -8.132 1.00 76.19 98 VAL A CA 1
ATOM 748 C C . VAL A 1 98 ? 1.551 -13.389 -9.543 1.00 76.19 98 VAL A C 1
ATOM 750 O O . VAL A 1 98 ? 1.695 -14.596 -9.717 1.00 76.19 98 VAL A O 1
ATOM 753 N N . ASP A 1 99 ? 1.620 -12.511 -10.544 1.00 69.06 99 ASP A N 1
ATOM 754 C CA . ASP A 1 99 ? 1.970 -12.909 -11.906 1.00 69.06 99 ASP A CA 1
ATOM 755 C C . ASP A 1 99 ? 2.695 -11.778 -12.649 1.00 69.06 99 ASP A C 1
ATOM 757 O O . ASP A 1 99 ? 2.416 -10.592 -12.443 1.00 69.06 99 ASP A O 1
ATOM 761 N N . GLY A 1 100 ? 3.635 -12.148 -13.522 1.00 55.03 100 GLY A N 1
ATOM 762 C CA . GLY A 1 100 ? 4.340 -11.204 -14.399 1.00 55.03 100 GLY A CA 1
ATOM 763 C C . GLY A 1 100 ? 5.796 -10.872 -14.052 1.00 55.03 100 GLY A C 1
ATOM 764 O O . GLY A 1 100 ? 6.342 -9.969 -14.677 1.00 55.03 100 GLY A O 1
ATOM 765 N N . LEU A 1 101 ? 6.443 -11.583 -13.115 1.00 54.00 101 LEU A N 1
ATOM 766 C CA . LEU A 1 101 ? 7.873 -11.410 -12.806 1.00 54.00 101 LEU A CA 1
ATOM 767 C C . LEU A 1 101 ? 8.683 -12.681 -13.069 1.00 54.00 101 LEU A C 1
ATOM 769 O O . LEU A 1 101 ? 9.026 -13.438 -12.159 1.00 54.00 101 LEU A O 1
ATOM 773 N N . LYS A 1 102 ? 9.024 -12.913 -14.336 1.00 56.66 102 LYS A N 1
ATOM 774 C CA . LYS A 1 102 ? 10.059 -13.890 -14.704 1.00 56.66 102 LYS A CA 1
ATOM 775 C C . LYS A 1 102 ? 11.434 -13.206 -14.606 1.00 56.66 102 LYS A C 1
ATOM 777 O O . LYS A 1 102 ? 11.533 -11.999 -14.407 1.00 56.66 102 LYS A O 1
ATOM 782 N N . MET A 1 103 ? 12.531 -13.959 -14.748 1.00 53.84 103 MET A N 1
ATOM 783 C CA . MET A 1 103 ? 13.922 -13.445 -14.664 1.00 53.84 103 MET A CA 1
ATOM 784 C C . MET A 1 103 ? 14.190 -12.167 -15.498 1.00 53.84 103 MET A C 1
ATOM 786 O O . MET A 1 103 ? 15.109 -11.415 -15.180 1.00 53.84 103 MET A O 1
ATOM 790 N N . LEU A 1 104 ? 13.384 -11.908 -16.534 1.00 57.06 104 LEU A N 1
ATOM 791 C CA . LEU A 1 104 ? 13.481 -10.755 -17.436 1.00 57.06 104 LEU A CA 1
ATOM 792 C C . LEU A 1 104 ? 12.961 -9.433 -16.842 1.00 57.06 104 LEU A C 1
ATOM 794 O O . LEU A 1 104 ? 13.267 -8.374 -17.384 1.00 57.06 104 LEU A O 1
ATOM 798 N N . ASP A 1 105 ? 12.216 -9.469 -15.737 1.00 60.44 105 ASP A N 1
ATOM 799 C CA . ASP A 1 105 ? 11.532 -8.289 -15.190 1.00 60.44 105 ASP A CA 1
ATOM 800 C C . ASP A 1 105 ? 12.327 -7.602 -14.057 1.00 60.44 105 ASP A C 1
ATOM 802 O O . ASP A 1 105 ? 12.005 -6.487 -13.642 1.00 60.44 105 ASP A O 1
ATOM 806 N N . LYS A 1 106 ? 13.444 -8.207 -13.616 1.00 64.81 106 LYS A N 1
ATOM 807 C CA . LYS A 1 106 ? 14.390 -7.636 -12.630 1.00 64.81 106 LYS A CA 1
ATOM 808 C C . LYS A 1 106 ? 14.834 -6.193 -12.936 1.00 64.81 106 LYS A C 1
ATOM 810 O O . LYS A 1 106 ? 14.852 -5.387 -12.009 1.00 64.81 106 LYS A O 1
ATOM 815 N N . PRO A 1 107 ? 15.188 -5.817 -14.182 1.00 65.38 107 PRO A N 1
ATOM 816 C CA . PRO A 1 107 ? 15.621 -4.451 -14.478 1.00 65.38 107 PRO A CA 1
ATOM 817 C C . PRO A 1 107 ? 14.510 -3.420 -14.262 1.00 65.38 107 PRO A C 1
ATOM 819 O O . PRO A 1 107 ? 14.771 -2.320 -13.788 1.00 65.38 107 PRO A O 1
ATOM 822 N N . ILE A 1 108 ? 13.269 -3.785 -14.585 1.00 63.84 108 ILE A N 1
ATOM 823 C CA . ILE A 1 108 ? 12.093 -2.926 -14.436 1.00 63.84 108 ILE A CA 1
ATOM 824 C C . ILE A 1 108 ? 11.769 -2.726 -12.960 1.00 63.84 108 ILE A C 1
ATOM 826 O O . ILE A 1 108 ? 11.546 -1.601 -12.519 1.00 63.84 108 ILE A O 1
ATOM 830 N N . ILE A 1 109 ? 11.778 -3.817 -12.200 1.00 64.44 109 ILE A N 1
ATOM 831 C CA . ILE A 1 109 ? 11.602 -3.789 -10.755 1.00 64.44 109 ILE A CA 1
ATOM 832 C C . ILE A 1 109 ? 12.650 -2.890 -10.100 1.00 64.44 109 ILE A C 1
ATOM 834 O O . ILE A 1 109 ? 12.296 -1.972 -9.370 1.00 64.44 109 ILE A O 1
ATOM 838 N N . ASN A 1 110 ? 13.932 -3.115 -10.397 1.00 66.88 110 ASN A N 1
ATOM 839 C CA . ASN A 1 110 ? 15.021 -2.333 -9.818 1.00 66.88 110 ASN A CA 1
ATOM 840 C C . ASN A 1 110 ? 14.905 -0.852 -10.197 1.00 66.88 110 ASN A C 1
ATOM 842 O O . ASN A 1 110 ? 15.274 0.020 -9.417 1.00 66.88 110 ASN A O 1
ATOM 846 N N . LEU A 1 111 ? 14.403 -0.549 -11.397 1.00 65.94 111 LEU A N 1
ATOM 847 C CA . LEU A 1 111 ? 14.112 0.821 -11.808 1.00 65.94 111 LEU A CA 1
ATOM 848 C C . LEU A 1 111 ? 12.992 1.434 -10.963 1.00 65.94 111 LEU A C 1
ATOM 850 O O . LEU A 1 111 ? 13.171 2.543 -10.467 1.00 65.94 111 LEU A O 1
ATOM 854 N N . LEU A 1 112 ? 11.876 0.725 -10.770 1.00 64.38 112 LEU A N 1
ATOM 855 C CA . LEU A 1 112 ? 10.780 1.183 -9.913 1.00 64.38 112 LEU A CA 1
ATOM 856 C C . LEU A 1 112 ? 11.249 1.374 -8.471 1.00 64.38 112 LEU A C 1
ATOM 858 O O . LEU A 1 112 ? 11.021 2.441 -7.917 1.00 64.38 112 LEU A O 1
ATOM 862 N N . GLN A 1 113 ? 11.979 0.417 -7.901 1.00 65.75 113 GLN A N 1
ATOM 863 C CA . GLN A 1 113 ? 12.570 0.557 -6.570 1.00 65.75 113 GLN A CA 1
ATOM 864 C C . GLN A 1 113 ? 13.463 1.801 -6.496 1.00 65.75 113 GLN A C 1
ATOM 866 O O . GLN A 1 113 ? 13.168 2.727 -5.754 1.00 65.75 113 GLN A O 1
ATOM 871 N N . ASN A 1 114 ? 14.468 1.932 -7.363 1.00 65.56 114 ASN A N 1
ATOM 872 C CA . ASN A 1 114 ? 15.407 3.057 -7.296 1.00 65.56 114 ASN A CA 1
ATOM 873 C C . ASN A 1 114 ? 14.763 4.441 -7.509 1.00 65.56 114 ASN A C 1
ATOM 875 O O . ASN A 1 114 ? 15.281 5.441 -7.006 1.00 65.56 114 ASN A O 1
ATOM 879 N N . GLN A 1 115 ? 13.682 4.526 -8.290 1.00 63.94 115 GLN A N 1
ATOM 880 C CA . GLN A 1 115 ? 13.001 5.790 -8.594 1.00 63.94 115 GLN A CA 1
ATOM 881 C C . GLN A 1 115 ? 11.927 6.147 -7.566 1.00 63.94 115 GLN A C 1
ATOM 883 O O . GLN A 1 115 ? 11.747 7.325 -7.256 1.00 63.94 115 GLN A O 1
ATOM 888 N N . VAL A 1 116 ? 11.195 5.141 -7.090 1.00 63.00 116 VAL A N 1
ATOM 889 C CA . VAL A 1 116 ? 9.997 5.321 -6.272 1.00 63.00 116 VAL A CA 1
ATOM 890 C C . VAL A 1 116 ? 10.344 5.215 -4.793 1.00 63.00 116 VAL A C 1
ATOM 892 O O . VAL A 1 116 ? 9.899 6.065 -4.037 1.00 63.00 116 VAL A O 1
ATOM 895 N N . GLU A 1 117 ? 11.209 4.282 -4.380 1.00 65.31 117 GLU A N 1
ATOM 896 C CA . GLU A 1 117 ? 11.544 4.024 -2.966 1.00 65.31 117 GLU A CA 1
ATOM 897 C C . GLU A 1 117 ? 12.041 5.280 -2.242 1.00 65.31 117 GLU A C 1
ATOM 899 O O . GLU A 1 117 ? 11.572 5.597 -1.156 1.00 65.31 117 GLU A O 1
ATOM 904 N N . LYS A 1 118 ? 12.891 6.089 -2.890 1.00 64.19 118 LYS A N 1
ATOM 905 C CA . LYS A 1 118 ? 13.396 7.352 -2.313 1.00 64.19 118 LYS A CA 1
ATOM 906 C C . LYS A 1 118 ? 12.332 8.438 -2.126 1.00 64.19 118 LYS A C 1
ATOM 908 O O . LYS A 1 118 ? 12.629 9.491 -1.570 1.00 64.19 118 LYS A O 1
ATOM 913 N N . ARG A 1 119 ? 11.135 8.231 -2.664 1.00 65.00 119 ARG A N 1
ATOM 914 C CA . ARG A 1 119 ? 10.019 9.181 -2.662 1.00 65.00 119 ARG A CA 1
ATOM 915 C C . ARG A 1 119 ? 8.775 8.613 -1.997 1.00 65.00 119 ARG A C 1
ATOM 917 O O . ARG A 1 119 ? 7.776 9.321 -1.904 1.00 65.00 119 ARG A O 1
ATOM 924 N N . LEU A 1 120 ? 8.824 7.357 -1.558 1.00 64.44 120 LEU A N 1
ATOM 925 C CA . LEU A 1 120 ? 7.738 6.772 -0.802 1.00 64.44 120 LEU A CA 1
ATOM 926 C C . LEU A 1 120 ? 7.674 7.426 0.584 1.00 64.44 120 LEU A C 1
ATOM 928 O O . LEU A 1 120 ? 8.715 7.695 1.191 1.00 64.44 120 LEU A O 1
ATOM 932 N N . PRO A 1 121 ? 6.462 7.689 1.096 1.00 62.78 121 PRO A N 1
ATOM 933 C CA . PRO A 1 121 ? 6.273 8.042 2.491 1.00 62.78 121 PRO A CA 1
ATOM 934 C C . PRO A 1 121 ? 6.927 7.007 3.409 1.00 62.78 121 PRO A C 1
ATOM 936 O O . PRO A 1 121 ? 6.890 5.805 3.133 1.00 62.78 121 PRO A O 1
ATOM 939 N N . ALA A 1 122 ? 7.475 7.465 4.534 1.00 71.88 122 ALA A N 1
ATOM 940 C CA . ALA A 1 122 ? 7.977 6.557 5.556 1.00 71.88 122 ALA A CA 1
ATOM 941 C C . ALA A 1 122 ? 6.862 5.596 6.006 1.00 71.88 122 ALA A C 1
ATOM 943 O O . ALA A 1 122 ? 5.733 6.017 6.248 1.00 71.88 122 ALA A O 1
ATOM 944 N N . GLY A 1 123 ? 7.187 4.305 6.101 1.00 66.88 123 GLY A N 1
ATOM 945 C CA . GLY A 1 123 ? 6.211 3.245 6.363 1.00 66.88 123 GLY A CA 1
ATOM 946 C C . GLY A 1 123 ? 5.638 2.583 5.111 1.00 66.88 123 GLY A C 1
ATOM 947 O O . GLY A 1 123 ? 4.861 1.648 5.248 1.00 66.88 123 GLY A O 1
ATOM 948 N N . ILE A 1 124 ? 6.020 3.006 3.905 1.00 71.12 124 ILE A N 1
ATOM 949 C CA . ILE A 1 124 ? 5.767 2.239 2.682 1.00 71.12 124 ILE A CA 1
ATOM 950 C C . ILE A 1 124 ? 7.096 1.696 2.173 1.00 71.12 124 ILE A C 1
ATOM 952 O O . ILE A 1 124 ? 7.968 2.462 1.771 1.00 71.12 124 ILE A O 1
ATOM 956 N N . ASP A 1 125 ? 7.216 0.373 2.142 1.00 73.50 125 ASP A N 1
ATOM 957 C CA . ASP A 1 125 ? 8.387 -0.314 1.612 1.00 73.50 125 ASP A CA 1
ATOM 958 C C . ASP A 1 125 ? 8.021 -0.997 0.294 1.00 73.50 125 ASP A C 1
ATOM 960 O O . ASP A 1 125 ? 7.041 -1.740 0.198 1.00 73.50 125 ASP A O 1
ATOM 964 N N . LEU A 1 126 ? 8.819 -0.753 -0.744 1.00 69.19 126 LEU A N 1
ATOM 965 C CA . LEU A 1 126 ? 8.666 -1.385 -2.051 1.00 69.19 126 LEU A CA 1
ATOM 966 C C . LEU A 1 126 ? 9.848 -2.320 -2.289 1.00 69.19 126 LEU A C 1
ATOM 968 O O . LEU A 1 126 ? 10.979 -1.880 -2.499 1.00 69.19 126 LEU A O 1
ATOM 972 N N . ASN A 1 127 ? 9.575 -3.623 -2.324 1.00 67.00 127 ASN A N 1
ATOM 973 C CA . ASN A 1 127 ? 10.552 -4.609 -2.753 1.00 67.00 127 ASN A CA 1
ATOM 974 C C . ASN A 1 127 ? 10.213 -5.213 -4.124 1.00 67.00 127 ASN A C 1
ATOM 976 O O . ASN A 1 127 ? 9.193 -4.911 -4.741 1.00 67.00 127 ASN A O 1
ATOM 980 N N . ALA A 1 128 ? 11.086 -6.097 -4.605 1.00 61.66 128 ALA A N 1
ATOM 981 C CA . ALA A 1 128 ? 10.959 -6.701 -5.921 1.00 61.66 128 ALA A CA 1
ATOM 982 C C . ALA A 1 128 ? 9.717 -7.576 -6.146 1.00 61.66 128 ALA A C 1
ATOM 984 O O . ALA A 1 128 ? 9.446 -7.973 -7.276 1.00 61.66 128 ALA A O 1
ATOM 985 N N . ARG A 1 129 ? 9.006 -7.926 -5.078 1.00 64.69 129 ARG A N 1
ATOM 986 C CA . ARG A 1 129 ? 7.862 -8.837 -5.087 1.00 64.69 129 ARG A CA 1
ATOM 987 C C . ARG A 1 129 ? 6.644 -8.260 -4.385 1.00 64.69 129 ARG A C 1
ATOM 989 O O . ARG A 1 129 ? 5.546 -8.731 -4.643 1.00 64.69 129 ARG A O 1
ATOM 996 N N . ILE A 1 130 ? 6.825 -7.315 -3.468 1.00 71.56 130 ILE A N 1
ATOM 997 C CA . ILE A 1 130 ? 5.781 -6.876 -2.551 1.00 71.56 130 ILE A CA 1
ATOM 998 C C . ILE A 1 130 ? 5.925 -5.375 -2.291 1.00 71.56 130 ILE A C 1
ATOM 1000 O O . ILE A 1 130 ? 7.031 -4.892 -2.044 1.00 71.56 130 ILE A O 1
ATOM 1004 N N . VAL A 1 131 ? 4.804 -4.655 -2.2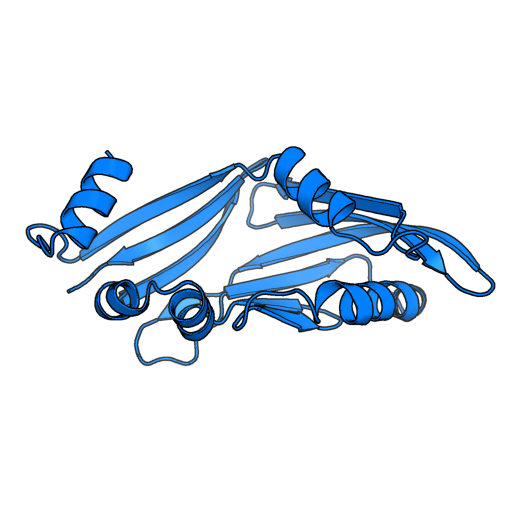95 1.00 73.62 131 VAL A N 1
ATOM 1005 C CA . VAL A 1 131 ? 4.672 -3.370 -1.595 1.00 73.62 131 VAL A CA 1
ATOM 1006 C C . VAL A 1 131 ? 4.087 -3.657 -0.224 1.00 73.62 131 VAL A C 1
ATOM 1008 O O . VAL A 1 131 ? 3.010 -4.243 -0.137 1.00 73.62 131 VAL A O 1
ATOM 1011 N N . THR A 1 132 ? 4.766 -3.255 0.840 1.00 79.38 132 THR A N 1
ATOM 1012 C CA . THR A 1 132 ? 4.258 -3.366 2.207 1.00 79.38 132 THR A CA 1
ATOM 1013 C C . THR A 1 132 ? 4.003 -1.990 2.794 1.00 79.38 132 THR A C 1
ATOM 1015 O O . THR A 1 132 ? 4.798 -1.074 2.612 1.00 79.38 132 THR A O 1
ATOM 1018 N N . ILE A 1 133 ? 2.899 -1.853 3.521 1.00 80.31 133 ILE A N 1
ATOM 1019 C CA . ILE A 1 133 ? 2.558 -0.660 4.285 1.00 80.31 133 ILE A CA 1
ATOM 1020 C C . ILE A 1 133 ? 2.589 -1.025 5.770 1.00 80.31 133 ILE A C 1
ATOM 1022 O O . ILE A 1 133 ? 1.770 -1.805 6.265 1.00 80.31 133 ILE A O 1
ATOM 1026 N N . ASP A 1 134 ? 3.547 -0.430 6.466 1.00 82.38 134 ASP A N 1
ATOM 1027 C CA . ASP A 1 134 ? 3.619 -0.306 7.915 1.00 82.38 134 ASP A CA 1
ATOM 1028 C C . ASP A 1 134 ? 2.719 0.864 8.331 1.00 82.38 134 ASP A C 1
ATOM 1030 O O . ASP A 1 134 ? 3.095 2.040 8.274 1.00 82.38 134 ASP A O 1
ATOM 1034 N N . LEU A 1 135 ? 1.481 0.522 8.689 1.00 79.94 135 LEU A N 1
ATOM 1035 C CA . LEU A 1 135 ? 0.445 1.492 9.031 1.00 79.94 135 LEU A CA 1
ATOM 1036 C C . LEU A 1 135 ? 0.859 2.410 10.204 1.00 79.94 135 LEU A C 1
ATOM 1038 O O . LEU A 1 135 ? 0.670 3.624 10.077 1.00 79.94 135 LEU A O 1
ATOM 1042 N N . PRO A 1 136 ? 1.481 1.907 11.294 1.00 81.62 136 PRO A N 1
ATOM 1043 C CA . PRO A 1 136 ? 2.064 2.752 12.334 1.00 81.62 136 PRO A CA 1
ATOM 1044 C C . PRO A 1 136 ? 3.039 3.810 11.827 1.00 81.62 136 PRO A C 1
ATOM 1046 O O . PRO A 1 136 ? 2.870 4.999 12.121 1.00 81.62 136 PRO A O 1
ATOM 1049 N N . LYS A 1 137 ? 4.051 3.398 11.057 1.00 81.19 137 LYS A N 1
ATOM 1050 C CA . LYS A 1 137 ? 5.053 4.333 10.530 1.00 81.19 137 LYS A CA 1
ATOM 1051 C C . LYS A 1 137 ? 4.434 5.337 9.564 1.00 81.19 137 LYS A C 1
ATOM 1053 O O . LYS A 1 137 ? 4.759 6.521 9.651 1.00 81.19 137 LYS A O 1
ATOM 1058 N N . LEU A 1 138 ? 3.513 4.892 8.709 1.00 78.12 138 LEU A N 1
ATOM 1059 C CA . LEU A 1 138 ? 2.820 5.759 7.760 1.00 78.12 138 LEU A CA 1
ATOM 1060 C C . LEU A 1 138 ? 2.003 6.839 8.473 1.00 78.12 138 LEU A C 1
ATOM 1062 O O . LEU A 1 138 ? 2.149 8.023 8.175 1.00 78.12 138 LEU A O 1
ATOM 1066 N N . LEU A 1 139 ? 1.181 6.463 9.456 1.00 76.44 139 LEU A N 1
ATOM 1067 C CA . LEU A 1 139 ? 0.373 7.433 10.200 1.00 76.44 139 LEU A CA 1
ATOM 1068 C C . LEU A 1 139 ? 1.244 8.402 11.001 1.00 76.44 139 LEU A C 1
ATOM 1070 O O . LEU A 1 139 ? 0.921 9.586 11.088 1.00 76.44 139 LEU A O 1
ATOM 1074 N N . HIS A 1 140 ? 2.376 7.936 11.534 1.00 79.00 140 HIS A N 1
ATOM 1075 C CA . HIS A 1 140 ? 3.347 8.816 12.176 1.00 79.00 140 HIS A CA 1
ATOM 1076 C C . HIS A 1 140 ? 3.938 9.837 11.190 1.00 79.00 140 HIS A C 1
ATOM 1078 O O . HIS A 1 140 ? 3.998 11.024 11.504 1.00 79.00 140 HIS A O 1
ATOM 1084 N N . ALA A 1 141 ? 4.341 9.399 9.994 1.00 72.25 141 ALA A N 1
ATOM 1085 C CA . ALA A 1 141 ? 4.907 10.260 8.954 1.00 72.25 141 ALA A CA 1
ATOM 1086 C C . ALA A 1 141 ? 3.910 11.310 8.435 1.00 72.25 141 ALA A C 1
ATOM 1088 O O . ALA A 1 141 ? 4.304 12.422 8.097 1.00 72.25 141 ALA A O 1
ATOM 1089 N N . LEU A 1 142 ? 2.618 10.974 8.423 1.00 72.44 142 LEU A N 1
ATOM 1090 C CA . LEU A 1 142 ? 1.531 11.871 8.022 1.00 72.44 142 LEU A CA 1
ATOM 1091 C C . LEU A 1 142 ? 1.044 12.799 9.153 1.00 72.44 142 LEU A C 1
ATOM 1093 O O . LEU A 1 142 ? 0.079 13.538 8.962 1.00 72.44 142 LEU A O 1
ATOM 1097 N N . GLY A 1 143 ? 1.659 12.754 10.342 1.00 73.06 143 GLY A N 1
ATOM 1098 C CA . GLY A 1 143 ? 1.239 13.554 11.501 1.00 73.06 143 GLY A CA 1
ATOM 1099 C C . GLY A 1 143 ? -0.069 13.084 12.154 1.00 73.06 143 GLY A C 1
ATOM 1100 O O . GLY A 1 143 ? -0.643 13.789 12.980 1.00 73.06 143 GLY A O 1
ATOM 1101 N N . GLN A 1 144 ? -0.539 11.880 11.826 1.00 79.19 144 GLN A N 1
ATOM 1102 C CA . GLN A 1 144 ? -1.812 11.300 12.272 1.00 79.19 144 GLN A CA 1
ATOM 1103 C C . GLN A 1 144 ? -1.630 10.282 13.412 1.00 79.19 144 GLN A C 1
ATOM 1105 O O . GLN A 1 144 ? -2.418 9.350 13.565 1.00 79.19 144 GLN A O 1
ATOM 1110 N N . LYS A 1 145 ? -0.583 10.434 14.237 1.00 79.00 145 LYS A N 1
ATOM 1111 C CA . LYS A 1 145 ? -0.236 9.483 15.315 1.00 79.00 145 LYS A CA 1
ATOM 1112 C C . LYS A 1 145 ? -1.391 9.231 16.298 1.00 79.00 145 LYS A C 1
ATOM 1114 O O . LYS A 1 145 ? -1.490 8.137 16.841 1.00 79.00 145 LYS A O 1
ATOM 1119 N N . HIS A 1 146 ? -2.267 10.215 16.503 1.00 78.75 146 HIS A N 1
ATOM 1120 C CA . HIS A 1 146 ? -3.436 10.098 17.380 1.00 78.75 146 HIS A CA 1
ATOM 1121 C C . HIS A 1 146 ? -4.416 8.999 16.930 1.00 78.75 146 HIS A C 1
ATOM 1123 O O . HIS A 1 146 ? -5.070 8.394 17.771 1.00 78.75 146 HIS A O 1
ATOM 1129 N N . LEU A 1 147 ? -4.457 8.667 15.633 1.00 78.25 147 LEU A N 1
ATOM 1130 C CA . LEU A 1 147 ? -5.304 7.591 15.111 1.00 78.25 147 LEU A CA 1
ATOM 1131 C C . LEU A 1 147 ? -4.798 6.191 15.492 1.00 78.25 147 LEU A C 1
ATOM 1133 O O . LEU A 1 147 ? -5.578 5.244 15.494 1.00 78.25 147 LEU A O 1
ATOM 1137 N N . LEU A 1 148 ? -3.520 6.032 15.858 1.00 79.19 148 LEU A N 1
ATOM 1138 C CA . LEU A 1 148 ? -2.967 4.719 16.225 1.00 79.19 148 LEU A CA 1
ATOM 1139 C C . LEU A 1 148 ? -3.584 4.146 17.498 1.00 79.19 148 LEU A C 1
ATOM 1141 O O . LEU A 1 148 ? -3.743 2.933 17.599 1.00 79.19 148 LEU A O 1
ATOM 1145 N N . GLY A 1 149 ? -3.947 5.016 18.443 1.00 81.25 149 GLY A N 1
ATOM 1146 C CA . GLY A 1 149 ? -4.659 4.622 19.659 1.00 81.25 149 GLY A CA 1
ATOM 1147 C C . GLY A 1 149 ? -6.112 4.231 19.407 1.00 81.25 149 GLY A C 1
ATOM 1148 O O . GLY A 1 149 ? -6.725 3.648 20.285 1.00 81.25 149 GLY A O 1
ATOM 1149 N N . LEU A 1 150 ? -6.645 4.512 18.215 1.00 83.94 150 LEU A N 1
ATOM 1150 C CA . LEU A 1 150 ? -8.025 4.205 17.843 1.00 83.94 150 LEU A CA 1
ATOM 1151 C C . LEU A 1 150 ? -8.116 2.987 16.931 1.00 83.94 150 LEU A C 1
ATOM 1153 O O . LEU A 1 150 ? -9.101 2.274 16.977 1.00 83.94 150 LEU A O 1
ATOM 1157 N N . ILE A 1 151 ? -7.094 2.686 16.129 1.00 86.12 151 ILE A N 1
ATOM 1158 C CA . ILE A 1 151 ? -7.121 1.544 15.205 1.00 86.12 151 ILE A CA 1
ATOM 1159 C C . ILE A 1 151 ? -6.767 0.264 15.969 1.00 86.12 151 ILE A C 1
ATOM 1161 O O . ILE A 1 151 ? -5.615 0.059 16.357 1.00 86.12 151 ILE A O 1
ATOM 1165 N N . ALA A 1 152 ? -7.763 -0.570 16.251 1.00 87.38 152 ALA A N 1
ATOM 1166 C CA . ALA A 1 152 ? -7.578 -1.905 16.818 1.00 87.38 152 ALA A CA 1
ATOM 1167 C C . ALA A 1 152 ? -7.185 -2.918 15.735 1.00 87.38 152 ALA A C 1
ATOM 1169 O O . ALA A 1 152 ? -6.337 -3.775 15.973 1.00 87.38 152 ALA A O 1
ATOM 1170 N N . GLY A 1 153 ? -7.704 -2.745 14.516 1.00 88.00 153 GLY A N 1
ATOM 1171 C CA . GLY A 1 153 ? -7.313 -3.550 13.365 1.00 88.00 153 GLY A CA 1
ATOM 1172 C C . GLY A 1 153 ? -7.491 -2.826 12.034 1.00 88.00 153 GLY A C 1
ATOM 1173 O O . GLY A 1 153 ? -8.255 -1.868 11.925 1.00 88.00 153 GLY A O 1
ATOM 1174 N N . ALA A 1 154 ? -6.772 -3.270 11.008 1.00 87.50 154 ALA A N 1
ATOM 1175 C CA . ALA A 1 154 ? -6.950 -2.803 9.642 1.00 87.50 154 ALA A CA 1
ATOM 1176 C C . ALA A 1 154 ? -6.702 -3.921 8.627 1.00 87.50 154 ALA A C 1
ATOM 1178 O O . ALA A 1 154 ? -5.838 -4.771 8.820 1.00 87.50 154 ALA A O 1
ATOM 1179 N N . LYS A 1 155 ? -7.419 -3.891 7.508 1.00 89.56 155 LYS A N 1
ATOM 1180 C CA . LYS A 1 155 ? -7.269 -4.848 6.411 1.00 89.56 155 LYS A CA 1
ATOM 1181 C C . LYS A 1 155 ? -7.410 -4.146 5.074 1.00 89.56 155 LYS A C 1
ATOM 1183 O O . LYS A 1 155 ? -8.287 -3.299 4.907 1.00 89.56 155 LYS A O 1
ATOM 1188 N N . LEU A 1 156 ? -6.588 -4.532 4.102 1.00 85.44 156 LEU A N 1
ATOM 1189 C CA . LEU A 1 156 ? -6.797 -4.113 2.720 1.00 85.44 156 LEU A CA 1
ATOM 1190 C C . LEU A 1 156 ? -7.689 -5.098 1.978 1.00 85.44 156 LEU A C 1
ATOM 1192 O O . LEU A 1 156 ? -7.532 -6.316 2.073 1.00 85.44 156 LEU A O 1
ATOM 1196 N N . GLY A 1 157 ? -8.573 -4.544 1.164 1.00 85.44 157 GLY A N 1
ATOM 1197 C CA . GLY A 1 157 ? -9.205 -5.253 0.072 1.00 85.44 157 GLY A CA 1
ATOM 1198 C C . GLY A 1 157 ? -9.292 -4.384 -1.171 1.00 85.44 157 GLY A C 1
ATOM 1199 O O . GLY A 1 157 ? -8.900 -3.219 -1.169 1.00 85.44 157 GLY A O 1
ATOM 1200 N N . SER A 1 158 ? -9.820 -4.945 -2.248 1.00 84.00 158 SER A N 1
ATOM 1201 C CA . SER A 1 158 ? -10.109 -4.178 -3.456 1.00 84.00 158 SER A CA 1
ATOM 1202 C C . SER A 1 158 ? -11.468 -4.525 -4.031 1.00 84.00 158 SER A C 1
ATOM 1204 O O . SER A 1 158 ? -11.964 -5.647 -3.890 1.00 84.00 158 SER A O 1
ATOM 1206 N N . ARG A 1 159 ? -12.047 -3.528 -4.692 1.00 85.50 159 ARG A N 1
ATOM 1207 C CA . ARG A 1 159 ? -13.187 -3.665 -5.590 1.00 85.50 159 ARG A CA 1
ATOM 1208 C C . ARG A 1 159 ? -12.795 -3.120 -6.958 1.00 85.50 159 ARG A C 1
ATOM 1210 O O . ARG A 1 159 ? -11.747 -2.484 -7.099 1.00 85.50 159 ARG A O 1
ATOM 1217 N N . THR A 1 160 ? -13.621 -3.339 -7.971 1.00 86.38 160 THR A N 1
ATOM 1218 C CA . THR A 1 160 ? -13.400 -2.759 -9.301 1.00 86.38 160 THR A CA 1
ATOM 1219 C C . THR A 1 160 ? -13.135 -1.244 -9.212 1.00 86.38 160 THR A C 1
ATOM 1221 O O . THR A 1 160 ? -13.987 -0.471 -8.784 1.00 86.38 160 THR A O 1
ATOM 1224 N N . ASN A 1 161 ? -11.926 -0.831 -9.612 1.00 80.94 161 ASN A N 1
ATOM 1225 C CA . ASN A 1 161 ? -11.384 0.536 -9.575 1.00 80.94 161 ASN A CA 1
ATOM 1226 C C . ASN A 1 161 ? -11.297 1.205 -8.188 1.00 80.94 161 ASN A C 1
ATOM 1228 O O . ASN A 1 161 ? -11.145 2.424 -8.096 1.00 80.94 161 ASN A O 1
ATOM 1232 N N . GLN A 1 162 ? -11.350 0.428 -7.107 1.00 81.00 162 GLN A N 1
ATOM 1233 C CA . GLN A 1 162 ? -11.289 0.950 -5.745 1.00 81.00 162 GLN A CA 1
ATOM 1234 C C . GLN A 1 162 ? -10.352 0.123 -4.867 1.00 81.00 162 GLN A C 1
ATOM 1236 O O . GLN A 1 162 ? -10.417 -1.108 -4.828 1.00 81.00 162 GLN A O 1
ATOM 1241 N N . LEU A 1 163 ? -9.528 0.820 -4.089 1.00 81.00 163 LEU A N 1
ATOM 1242 C CA . LEU A 1 163 ? -8.871 0.235 -2.928 1.00 81.00 163 LEU A CA 1
ATOM 1243 C C . LEU A 1 163 ? -9.790 0.441 -1.722 1.00 81.00 163 LEU A C 1
ATOM 1245 O O . LEU A 1 163 ? -10.259 1.552 -1.489 1.00 81.00 163 LEU A O 1
ATOM 1249 N N . VAL A 1 164 ? -10.042 -0.612 -0.952 1.00 82.38 164 VAL A N 1
ATOM 1250 C CA . VAL A 1 164 ? -10.866 -0.531 0.256 1.00 82.38 164 VAL A CA 1
ATOM 1251 C C . VAL A 1 164 ? -9.990 -0.811 1.465 1.00 82.38 164 VAL A C 1
ATOM 1253 O O . VAL A 1 164 ? -9.342 -1.854 1.542 1.00 82.38 164 VAL A O 1
ATOM 1256 N N . ILE A 1 165 ? -9.974 0.115 2.416 1.00 83.31 165 ILE A N 1
ATOM 1257 C CA . ILE A 1 165 ? -9.321 -0.070 3.709 1.00 83.31 165 ILE A CA 1
ATOM 1258 C C . ILE A 1 165 ? -10.413 -0.306 4.743 1.00 83.31 165 ILE A C 1
ATOM 1260 O O . ILE A 1 165 ? -11.193 0.594 5.050 1.00 83.31 165 ILE A O 1
ATOM 1264 N N . TYR A 1 166 ? -10.469 -1.519 5.274 1.00 87.00 166 TYR A N 1
ATOM 1265 C CA . TYR A 1 166 ? -11.333 -1.851 6.396 1.00 87.00 166 TYR A CA 1
ATOM 1266 C C . TYR A 1 166 ? -10.589 -1.505 7.679 1.00 87.00 166 TYR A C 1
ATOM 1268 O O . TYR A 1 166 ? -9.502 -2.026 7.910 1.00 87.00 166 TYR A O 1
ATOM 1276 N N . LEU A 1 167 ? -11.150 -0.613 8.483 1.00 86.69 167 LEU A N 1
ATOM 1277 C CA . LEU A 1 167 ? -10.629 -0.220 9.783 1.00 86.69 167 LEU A CA 1
ATOM 1278 C C . LEU A 1 167 ? -11.576 -0.709 10.867 1.00 86.69 167 LEU A C 1
ATOM 1280 O O . LEU A 1 167 ? -12.788 -0.527 10.773 1.00 86.69 167 LEU A O 1
ATOM 1284 N N . HIS A 1 168 ? -10.992 -1.275 11.907 1.00 88.12 168 HIS A N 1
ATOM 1285 C CA . HIS A 1 168 ? -11.660 -1.608 13.143 1.00 88.12 168 HIS A CA 1
ATOM 1286 C C . HIS A 1 168 ? -11.182 -0.633 14.218 1.00 88.12 168 HIS A C 1
ATOM 1288 O O . HIS A 1 168 ? -9.981 -0.573 14.510 1.00 88.12 168 HIS A O 1
ATOM 1294 N N . LEU A 1 169 ? -12.100 0.178 14.741 1.00 85.62 169 LEU A N 1
ATOM 1295 C CA . LEU A 1 169 ? -11.812 1.223 15.711 1.00 85.62 169 LEU A CA 1
ATOM 1296 C C . LEU A 1 169 ? -12.238 0.805 17.120 1.00 85.62 169 LEU A C 1
ATOM 1298 O O . LEU A 1 169 ? -13.358 0.350 1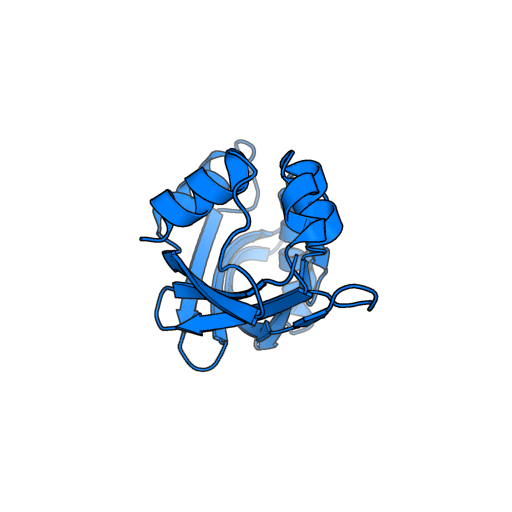7.328 1.00 85.62 169 LEU A O 1
ATOM 1302 N N . GLN A 1 170 ? -11.333 1.007 18.074 1.00 85.81 170 GLN A N 1
ATOM 1303 C CA . GLN A 1 170 ? -11.549 0.813 19.500 1.00 85.81 170 GLN A CA 1
ATOM 1304 C C . GLN A 1 170 ? -10.663 1.811 20.276 1.00 85.81 170 GLN A C 1
ATOM 1306 O O . GLN A 1 170 ? -9.437 1.788 20.075 1.00 85.81 170 GLN A O 1
ATOM 1311 N N . PRO A 1 171 ? -11.256 2.711 21.085 1.00 78.81 171 PRO A N 1
ATOM 1312 C CA . PRO A 1 171 ? -10.535 3.671 21.926 1.00 78.81 171 PRO A CA 1
ATOM 1313 C C . PRO A 1 171 ? -9.537 3.043 22.909 1.00 78.81 171 PRO A C 1
ATOM 1315 O O . PRO A 1 171 ? -9.736 1.877 23.319 1.00 78.81 171 PRO A O 1
#

Foldseek 3Di:
DVVVVVVCVVVVNCPPLAFDKDKDKDQPDPVVQVVVVVVFPVVAQWDDWDKWFAAPQKMKIWTWGQFPPPGIDIWIWMWGWKWKDAQPDPTKTKTFGPDDDDVVCVRVLVSCCVGCVVVDQFQWDRDSTMTIGPPCRRCVSVVNNSCSQFFRMWMWGTHGSIIIIMTTTRD

Secondary structure (DSSP, 8-state):
-HHHHHHHHHTT--TT-TTEEEEEEEE--HHHHHHHHHHSPTT-SEEEEEEEEETTTEEEEEEEEEETTTEEEEEEEEEEEE-EEETTS---EEEEEEES--GGGHHHHHHHHHHHGGGSPTTEEE-SSEEEE-HHHHHHHTT-GGGGGTEEEEEEEEETTEEEEEEEE--

Radius of gyration: 17.76 Å; chains: 1; bounding box: 41×31×47 Å

Sequence (171 aa):
MLEQLLQRIKEGDLSGLDDTNLALELPVSESLFQEIMDARPPGGPLKKLGFQFLDGNRALVQLSARVPVLGVVSRTLALQVGGEYERGQAGLLRFEIVDGLKMLDKPIINLLQNQVEKRLPAGIDLNARIVTIDLPKLLHALGQKHLLGLIAGAKLGSRTNQLVIYLHLQP